Protein AF-A0A419VVJ0-F1 (afdb_monomer_lite)

Foldseek 3Di:
DVVVVVVVVVVVVVVVVVVVPDPVPDADPDHDDDDPDPVCCCVVPVVVVVVVVVVVVVVVVVVVVVD

Structure (mmCIF, N/CA/C/O backbone):
data_AF-A0A419VVJ0-F1
#
_entry.id   AF-A0A419VVJ0-F1
#
loop_
_atom_site.group_PDB
_atom_site.id
_atom_site.type_symbol
_atom_site.label_atom_id
_atom_site.label_alt_id
_atom_site.label_comp_id
_atom_site.label_asym_id
_atom_site.label_entity_id
_atom_site.label_seq_id
_atom_site.pdbx_PDB_ins_code
_atom_site.Cartn_x
_atom_site.Cartn_y
_atom_site.Cartn_z
_atom_site.occupancy
_atom_site.B_iso_or_equiv
_atom_site.auth_seq_id
_atom_site.auth_comp_id
_atom_site.auth_asym_id
_atom_site.auth_atom_id
_atom_site.pdbx_PDB_model_num
ATOM 1 N N . MET A 1 1 ? 14.344 19.685 18.409 1.00 63.75 1 MET A N 1
ATOM 2 C CA . MET A 1 1 ? 13.243 18.761 18.041 1.00 63.75 1 MET A CA 1
ATOM 3 C C . MET A 1 1 ? 12.246 19.354 17.053 1.00 63.75 1 MET A C 1
ATOM 5 O O . MET A 1 1 ? 12.146 18.806 15.970 1.00 63.75 1 MET A O 1
ATOM 9 N N . LYS A 1 2 ? 11.533 20.453 17.357 1.00 74.62 2 LYS A N 1
ATOM 10 C CA . LYS A 1 2 ? 10.529 21.001 16.417 1.00 74.62 2 LYS A CA 1
ATOM 11 C C . LYS A 1 2 ? 11.136 21.482 15.087 1.00 74.62 2 LYS A C 1
ATOM 13 O O . LYS A 1 2 ? 10.596 21.147 14.048 1.00 74.62 2 LYS A O 1
ATOM 18 N N . ARG A 1 3 ? 12.281 22.182 15.119 1.00 84.62 3 ARG A N 1
ATOM 19 C CA . ARG A 1 3 ? 12.979 22.659 13.904 1.00 84.62 3 ARG A CA 1
ATOM 20 C C . ARG A 1 3 ? 13.476 21.504 13.030 1.00 84.62 3 ARG A C 1
ATOM 22 O O . ARG A 1 3 ? 13.116 21.464 11.867 1.00 84.62 3 ARG A O 1
ATOM 29 N N . GLU A 1 4 ? 14.180 20.532 13.611 1.00 87.94 4 GLU A N 1
ATOM 30 C CA . GLU A 1 4 ? 14.634 19.329 12.885 1.00 87.94 4 GLU A CA 1
ATOM 31 C C . GLU A 1 4 ? 13.481 18.548 12.243 1.00 87.94 4 GLU A C 1
ATOM 33 O O . GLU A 1 4 ? 13.578 18.131 11.094 1.00 87.94 4 GLU A O 1
ATOM 38 N N . LEU A 1 5 ? 12.360 18.396 12.957 1.00 90.12 5 LEU A N 1
ATOM 39 C CA . LEU A 1 5 ? 11.172 17.731 12.424 1.00 90.12 5 LEU A CA 1
ATOM 40 C C . LEU A 1 5 ? 10.559 18.517 11.258 1.00 90.12 5 LEU A C 1
ATOM 42 O O . LEU A 1 5 ? 10.210 17.921 10.244 1.00 90.12 5 LEU A O 1
ATOM 46 N N . THR A 1 6 ? 10.446 19.843 11.374 1.00 91.69 6 THR A N 1
ATOM 47 C CA . THR A 1 6 ? 9.953 20.698 10.284 1.00 91.69 6 THR A CA 1
ATOM 48 C C . THR A 1 6 ? 10.867 20.628 9.062 1.00 91.69 6 THR A C 1
ATOM 50 O O . THR A 1 6 ? 10.369 20.489 7.948 1.00 91.69 6 THR A O 1
ATOM 53 N N . THR A 1 7 ? 12.187 20.661 9.257 1.00 92.00 7 THR A N 1
ATOM 54 C CA . THR A 1 7 ? 13.169 20.521 8.174 1.00 92.00 7 THR A CA 1
ATOM 55 C C . THR A 1 7 ? 13.048 19.158 7.497 1.00 92.00 7 THR A C 1
ATOM 57 O O . THR A 1 7 ? 12.987 19.088 6.273 1.00 92.00 7 THR A O 1
ATOM 60 N N . LEU A 1 8 ? 12.927 18.078 8.273 1.00 92.19 8 LEU A N 1
ATOM 61 C CA . LEU A 1 8 ? 12.727 16.731 7.741 1.00 92.19 8 LEU A CA 1
ATOM 62 C C . LEU A 1 8 ? 11.434 16.629 6.919 1.00 92.19 8 LEU A C 1
ATOM 64 O O . LEU A 1 8 ? 11.441 16.052 5.835 1.00 92.19 8 LEU A O 1
ATOM 68 N N . MET A 1 9 ? 10.336 17.219 7.403 1.00 90.56 9 MET A N 1
ATOM 69 C CA . MET A 1 9 ? 9.065 17.240 6.671 1.00 90.56 9 MET A CA 1
ATOM 70 C C . MET A 1 9 ? 9.172 18.040 5.366 1.00 90.56 9 MET A C 1
ATOM 72 O O . MET A 1 9 ? 8.652 17.592 4.349 1.00 90.56 9 MET A O 1
ATOM 76 N N . MET A 1 10 ? 9.880 19.177 5.365 1.00 90.94 10 MET A N 1
ATOM 77 C CA . MET A 1 10 ? 10.131 19.958 4.146 1.00 90.94 10 MET A CA 1
ATOM 78 C C . MET A 1 10 ? 10.961 19.181 3.123 1.00 90.94 10 MET A C 1
ATOM 80 O O . MET A 1 10 ? 10.606 19.158 1.947 1.00 90.94 10 MET A O 1
ATOM 84 N N . VAL A 1 11 ? 12.032 18.513 3.561 1.00 90.69 11 VAL A N 1
ATOM 85 C CA . VAL A 1 11 ? 12.867 17.676 2.684 1.00 90.69 11 VAL A CA 1
ATOM 86 C C . VA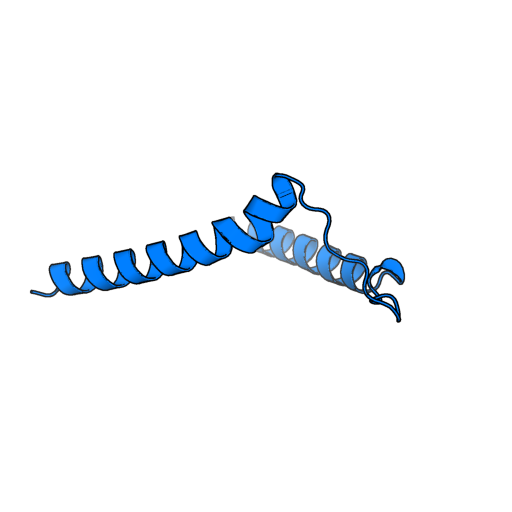L A 1 11 ? 12.042 16.532 2.099 1.00 90.69 11 VAL A C 1
ATOM 88 O O . VAL A 1 11 ? 12.053 16.323 0.887 1.00 90.69 11 VAL A O 1
ATOM 91 N N . PHE A 1 12 ? 11.265 15.841 2.934 1.00 92.56 12 PHE A N 1
ATOM 92 C CA . PHE A 1 12 ? 10.385 14.765 2.489 1.00 92.56 12 PHE A CA 1
ATOM 93 C C . PHE A 1 12 ? 9.365 15.254 1.451 1.00 92.56 12 PHE A C 1
ATOM 95 O O . PHE A 1 12 ? 9.187 14.627 0.409 1.00 92.56 12 PHE A O 1
ATOM 102 N N . GLN A 1 13 ? 8.737 16.407 1.686 1.00 89.50 13 GLN A N 1
ATOM 103 C CA . GLN A 1 13 ? 7.761 16.975 0.761 1.00 89.50 13 GLN A CA 1
ATOM 104 C C . GLN A 1 13 ? 8.394 17.415 -0.568 1.00 89.50 13 GLN A C 1
ATOM 106 O O . GLN A 1 13 ? 7.800 17.197 -1.622 1.00 89.50 13 GLN A O 1
ATOM 111 N N . GLY A 1 14 ? 9.614 17.962 -0.537 1.00 87.31 14 GLY A N 1
ATOM 112 C CA . GLY A 1 14 ? 10.376 18.291 -1.744 1.00 87.31 14 GLY A CA 1
ATOM 113 C C . GLY A 1 14 ? 10.691 17.059 -2.597 1.00 87.31 14 GLY A C 1
ATOM 114 O O . GLY A 1 14 ? 10.534 17.100 -3.817 1.00 87.31 14 GLY A O 1
ATOM 115 N N . MET A 1 15 ? 11.048 15.937 -1.963 1.00 87.88 15 MET A N 1
ATOM 116 C CA . MET A 1 15 ? 11.261 14.671 -2.671 1.00 87.88 15 MET A CA 1
ATOM 117 C C . MET A 1 15 ? 9.975 14.172 -3.334 1.00 87.88 15 MET A C 1
ATOM 119 O O . MET A 1 15 ? 10.005 13.798 -4.500 1.00 87.88 15 MET A O 1
ATOM 123 N N . VAL A 1 16 ? 8.833 14.218 -2.640 1.00 85.88 16 VAL A N 1
ATOM 124 C CA . VAL A 1 16 ? 7.546 13.767 -3.200 1.00 85.88 16 VAL A CA 1
ATOM 125 C C . VAL A 1 16 ? 7.183 14.526 -4.478 1.00 85.88 16 VAL A C 1
ATOM 127 O O . VAL A 1 16 ? 6.770 13.906 -5.455 1.00 85.88 16 VAL A O 1
ATOM 130 N N . VAL A 1 17 ? 7.364 15.850 -4.500 1.00 83.38 17 VAL A N 1
ATOM 131 C CA . VAL A 1 17 ? 7.076 16.666 -5.692 1.00 83.38 17 VAL A CA 1
ATOM 132 C C . VAL A 1 17 ? 8.011 16.308 -6.847 1.00 83.38 17 VAL A C 1
ATOM 134 O O . VAL A 1 17 ? 7.545 16.153 -7.972 1.00 83.38 17 VAL A O 1
ATOM 137 N N . ALA A 1 18 ? 9.305 16.127 -6.571 1.00 81.75 18 ALA A N 1
ATOM 138 C CA . ALA A 1 18 ? 10.282 15.749 -7.588 1.00 81.75 18 ALA A CA 1
ATOM 139 C C . ALA A 1 18 ? 9.979 14.371 -8.206 1.00 81.75 18 ALA A C 1
ATOM 141 O O . ALA A 1 18 ? 10.035 14.227 -9.423 1.00 81.75 18 ALA A O 1
ATOM 142 N N . PHE A 1 19 ? 9.598 13.383 -7.388 1.00 82.06 19 PHE A N 1
ATOM 143 C CA . PHE A 1 19 ? 9.186 12.062 -7.873 1.00 82.06 19 PHE A CA 1
ATOM 144 C C . PHE A 1 19 ? 7.871 12.117 -8.658 1.00 82.06 19 PHE A C 1
ATOM 146 O O . PHE A 1 19 ? 7.761 11.476 -9.690 1.00 82.06 19 PHE A O 1
ATOM 153 N N . ALA A 1 20 ? 6.886 12.911 -8.229 1.00 80.06 20 ALA A N 1
ATOM 154 C CA . ALA A 1 20 ? 5.591 12.994 -8.910 1.00 80.06 20 ALA A CA 1
ATOM 155 C C . ALA A 1 20 ? 5.650 13.655 -10.302 1.00 80.06 20 ALA A C 1
ATOM 157 O O . ALA A 1 20 ? 4.732 13.474 -11.098 1.00 80.06 20 ALA A O 1
ATOM 158 N N . GLN A 1 21 ? 6.696 14.435 -10.592 1.00 80.94 21 GLN A N 1
ATOM 159 C CA . GLN A 1 21 ? 6.880 15.119 -11.877 1.00 80.94 21 GLN A CA 1
ATOM 160 C C . GLN A 1 21 ? 7.704 14.317 -12.896 1.00 80.94 21 GLN A C 1
ATOM 162 O O . GLN A 1 21 ? 7.966 14.822 -13.989 1.00 80.94 21 GLN A O 1
ATOM 167 N N . THR A 1 22 ? 8.124 13.088 -12.582 1.00 80.62 22 THR A N 1
ATOM 168 C CA . THR A 1 22 ? 8.852 12.272 -13.557 1.00 80.62 22 THR A CA 1
ATOM 169 C C . THR A 1 22 ? 7.896 11.780 -14.663 1.00 80.62 22 THR A C 1
ATOM 171 O O . THR A 1 22 ? 6.763 11.378 -14.379 1.00 80.62 22 THR A O 1
ATOM 174 N N . PRO A 1 23 ? 8.317 11.780 -15.946 1.00 72.94 23 PRO A N 1
ATOM 175 C CA . PRO A 1 23 ? 7.480 11.315 -17.062 1.00 72.94 23 PRO A CA 1
ATOM 176 C C . PRO A 1 23 ? 7.109 9.825 -16.982 1.00 72.94 23 PRO A C 1
ATOM 178 O O . PRO A 1 23 ? 6.211 9.374 -17.685 1.00 72.94 23 PRO A O 1
ATOM 181 N N . GLU A 1 24 ? 7.801 9.062 -16.134 1.00 72.44 24 GLU A N 1
ATOM 182 C CA . GLU A 1 24 ? 7.652 7.613 -15.967 1.00 72.44 24 GLU A CA 1
ATOM 183 C C . GLU A 1 24 ? 6.338 7.205 -15.289 1.00 72.44 24 GLU A C 1
ATOM 185 O O . GLU A 1 24 ? 5.939 6.046 -15.361 1.00 72.44 24 GLU A O 1
ATOM 190 N N . HIS A 1 25 ? 5.649 8.137 -14.628 1.00 71.81 25 HIS A N 1
ATOM 191 C CA . HIS A 1 25 ? 4.416 7.842 -13.895 1.00 71.81 25 HIS A CA 1
ATOM 192 C C . HIS A 1 25 ? 3.134 8.077 -14.701 1.00 71.81 25 HIS A C 1
ATOM 194 O O . HIS A 1 25 ? 2.038 7.925 -14.155 1.00 71.81 25 HIS A O 1
ATOM 200 N N . TYR A 1 26 ? 3.236 8.417 -15.991 1.00 77.12 26 TYR A N 1
ATOM 201 C CA . TYR A 1 26 ? 2.062 8.408 -16.858 1.00 77.12 26 TYR A CA 1
ATOM 202 C C . TYR A 1 26 ? 1.603 6.965 -17.086 1.00 77.12 26 TYR A C 1
ATOM 204 O O . TYR A 1 26 ? 2.408 6.125 -17.495 1.00 77.12 26 TYR A O 1
ATOM 212 N N . PRO A 1 27 ? 0.320 6.648 -16.835 1.00 75.44 27 PRO A N 1
ATOM 213 C CA . PRO A 1 27 ? -0.180 5.314 -17.096 1.00 75.44 27 PRO A CA 1
ATOM 214 C C . PRO A 1 27 ? -0.070 5.023 -18.597 1.00 75.44 27 PRO A C 1
ATOM 216 O O . PRO A 1 27 ? -0.381 5.898 -19.415 1.00 75.44 27 PRO A O 1
ATOM 219 N N . PRO A 1 28 ? 0.353 3.810 -18.982 1.00 82.75 28 PRO A N 1
ATOM 220 C CA . PRO A 1 28 ? 0.357 3.432 -20.382 1.00 82.75 28 PRO A CA 1
ATOM 221 C C . PRO A 1 28 ? -1.080 3.470 -20.932 1.00 82.75 28 PRO A C 1
ATOM 223 O O . PRO A 1 28 ? -2.033 3.182 -20.201 1.00 82.75 28 PRO A O 1
ATOM 226 N N . PRO A 1 29 ? -1.263 3.794 -22.225 1.00 83.38 29 PRO A N 1
ATOM 227 C CA . PRO A 1 29 ? -2.588 3.845 -22.847 1.00 83.38 29 PRO A CA 1
ATOM 228 C C . PRO A 1 29 ? -3.300 2.485 -22.827 1.00 83.38 29 PRO A C 1
ATOM 230 O O . PRO A 1 29 ? -4.528 2.430 -22.871 1.00 83.38 29 PRO A O 1
ATOM 233 N N 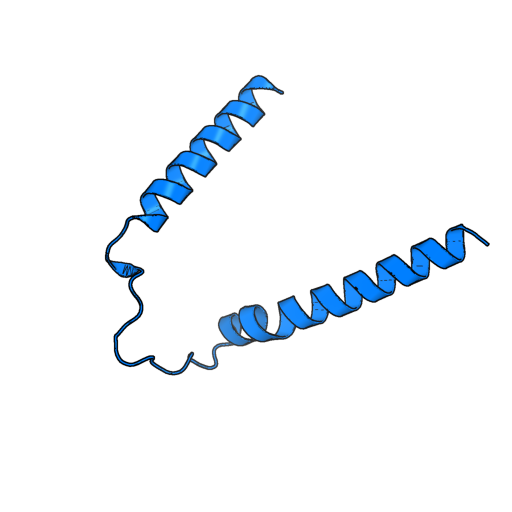. VAL A 1 30 ? -2.535 1.394 -22.733 1.00 88.75 30 VAL A N 1
ATOM 234 C CA . VAL A 1 30 ? -3.035 0.040 -22.498 1.00 88.75 30 VAL A CA 1
ATOM 235 C C . VAL A 1 30 ? -2.495 -0.427 -21.143 1.00 88.75 30 VAL A C 1
ATOM 237 O O . VAL A 1 30 ? -1.281 -0.575 -21.008 1.00 88.75 30 VAL A O 1
ATOM 240 N N . PRO A 1 31 ? -3.350 -0.635 -20.129 1.00 85.12 31 PRO A N 1
ATOM 241 C CA . PRO A 1 31 ? -2.899 -1.091 -18.824 1.00 85.12 31 PRO A CA 1
ATOM 242 C C . PRO A 1 31 ? -2.444 -2.550 -18.895 1.00 85.12 31 PRO A C 1
ATOM 244 O O . PRO A 1 31 ? -3.185 -3.427 -19.343 1.00 85.12 31 PRO A O 1
ATOM 247 N N . GLU A 1 32 ? -1.237 -2.813 -18.408 1.00 87.25 32 GLU A N 1
ATOM 248 C CA . GLU A 1 32 ? -0.745 -4.174 -18.218 1.00 87.25 32 GLU A CA 1
ATOM 249 C C . GLU A 1 32 ? -1.289 -4.766 -16.906 1.00 87.25 32 GLU A C 1
ATOM 251 O O . GLU A 1 32 ? -1.448 -4.048 -15.911 1.00 87.25 32 GLU A O 1
ATOM 256 N N . PRO A 1 33 ? -1.596 -6.075 -16.866 1.00 88.06 33 PRO A N 1
ATOM 257 C CA . PRO A 1 33 ? -2.034 -6.727 -15.642 1.00 88.06 33 PRO A CA 1
ATOM 258 C C . PRO A 1 33 ? -0.923 -6.722 -14.585 1.00 88.06 33 PRO A C 1
ATOM 260 O O . PRO A 1 33 ? 0.242 -6.995 -14.869 1.00 88.06 33 PRO A O 1
ATOM 263 N N . VAL A 1 34 ? -1.298 -6.463 -13.330 1.00 89.88 34 VAL A N 1
ATOM 264 C CA . VAL A 1 34 ? -0.359 -6.485 -12.201 1.00 89.88 34 VAL A CA 1
ATOM 265 C C . VAL A 1 34 ? 0.178 -7.904 -12.006 1.00 89.88 34 VAL A C 1
ATOM 267 O O . VAL A 1 34 ? -0.590 -8.847 -11.809 1.00 89.88 34 VAL A O 1
ATOM 270 N N . ALA A 1 35 ? 1.505 -8.054 -12.013 1.00 92.81 35 ALA A N 1
ATOM 271 C CA . ALA A 1 35 ? 2.145 -9.345 -11.791 1.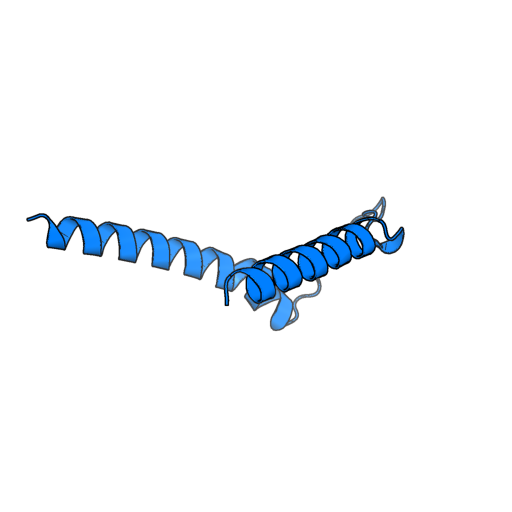00 92.81 35 ALA A CA 1
ATOM 272 C C . ALA A 1 35 ? 1.776 -9.913 -10.402 1.00 92.81 35 ALA A C 1
ATOM 274 O O . ALA A 1 35 ? 1.872 -9.181 -9.409 1.00 92.81 35 ALA A O 1
ATOM 275 N N . PRO A 1 36 ? 1.414 -11.205 -10.282 1.00 93.44 36 PRO A N 1
ATOM 276 C CA . PRO A 1 36 ? 1.013 -11.826 -9.018 1.00 93.44 36 PRO A CA 1
ATOM 277 C C . PRO A 1 36 ? 2.229 -12.176 -8.141 1.00 93.44 36 PRO A C 1
ATOM 279 O O . PRO A 1 36 ? 2.450 -13.324 -7.764 1.00 93.44 36 PRO A O 1
ATOM 282 N N . THR A 1 37 ? 3.057 -11.183 -7.827 1.00 97.31 37 THR A N 1
ATOM 283 C CA . THR A 1 37 ? 4.184 -11.335 -6.903 1.00 97.31 37 THR A CA 1
ATOM 284 C C . THR A 1 37 ? 3.695 -11.284 -5.458 1.00 97.31 37 THR A C 1
ATOM 286 O O . THR A 1 37 ? 2.691 -10.638 -5.151 1.00 97.31 37 THR A O 1
ATOM 289 N N . LEU A 1 38 ? 4.433 -11.913 -4.536 1.00 96.94 38 LEU A N 1
ATOM 290 C CA . LEU A 1 38 ? 4.119 -11.854 -3.103 1.00 96.94 38 LEU A CA 1
ATOM 291 C C . LEU A 1 38 ? 3.995 -10.404 -2.603 1.00 96.94 38 LEU A C 1
ATOM 293 O O . LEU A 1 38 ? 3.084 -10.091 -1.842 1.00 96.94 38 LEU A O 1
ATOM 297 N N . PHE A 1 39 ? 4.874 -9.515 -3.074 1.00 96.81 39 PHE A N 1
ATOM 298 C CA . PHE A 1 39 ? 4.831 -8.091 -2.745 1.00 96.81 39 PHE A CA 1
ATOM 299 C C . PHE A 1 39 ? 3.514 -7.436 -3.187 1.00 96.81 39 PHE A C 1
ATOM 301 O O . PHE A 1 39 ? 2.850 -6.800 -2.371 1.00 96.81 39 PHE A O 1
ATOM 308 N N . ASN A 1 40 ? 3.092 -7.649 -4.438 1.00 96.00 40 ASN A N 1
ATOM 309 C CA . ASN A 1 40 ? 1.850 -7.081 -4.969 1.00 96.00 40 ASN A CA 1
ATOM 310 C C . ASN A 1 40 ? 0.614 -7.642 -4.259 1.00 96.00 40 ASN A C 1
ATOM 312 O O . ASN A 1 40 ? -0.316 -6.897 -3.964 1.00 96.00 40 ASN A O 1
ATOM 316 N N . ILE A 1 41 ? 0.614 -8.932 -3.914 1.00 96.81 41 ILE A N 1
ATO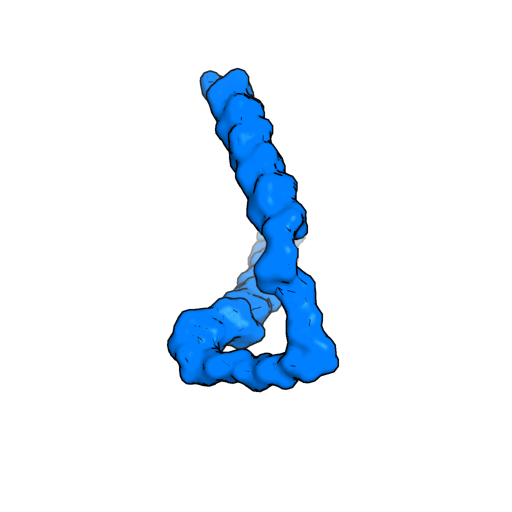M 317 C CA . ILE A 1 41 ? -0.464 -9.538 -3.122 1.00 96.81 41 ILE A CA 1
ATOM 318 C C . ILE A 1 41 ? -0.553 -8.861 -1.751 1.00 96.81 41 ILE A C 1
ATOM 320 O O . ILE A 1 41 ? -1.636 -8.474 -1.312 1.00 96.81 41 ILE A O 1
ATOM 324 N N . ILE A 1 42 ? 0.578 -8.672 -1.070 1.00 97.56 42 ILE A N 1
ATOM 325 C CA . ILE A 1 42 ? 0.590 -8.007 0.235 1.00 97.56 42 ILE A CA 1
ATOM 326 C C . ILE A 1 42 ? 0.083 -6.564 0.110 1.00 97.56 42 ILE A C 1
ATOM 328 O O . ILE A 1 42 ? -0.796 -6.154 0.871 1.00 97.56 42 ILE A O 1
ATOM 332 N N . LEU A 1 43 ? 0.603 -5.816 -0.863 1.00 96.81 43 LEU A N 1
ATOM 333 C CA . LEU A 1 43 ? 0.308 -4.400 -1.050 1.00 96.81 43 LEU A CA 1
ATOM 334 C C . LEU A 1 43 ? -1.153 -4.148 -1.441 1.00 96.81 43 LEU A C 1
ATOM 336 O O . LEU A 1 43 ? -1.811 -3.302 -0.838 1.00 96.81 43 LEU A O 1
ATOM 340 N N . TYR A 1 44 ? -1.664 -4.886 -2.428 1.00 95.81 44 TYR A N 1
ATOM 341 C CA . TYR A 1 44 ? -2.978 -4.629 -3.018 1.00 95.81 44 TYR A CA 1
ATOM 342 C C . TYR A 1 44 ? -4.122 -5.418 -2.374 1.00 95.81 44 TYR A C 1
ATOM 344 O O . TYR A 1 44 ? -5.274 -5.022 -2.532 1.00 95.81 44 TYR A O 1
ATOM 352 N N . LEU A 1 45 ? -3.843 -6.499 -1.635 1.00 95.69 45 LEU A N 1
ATOM 353 C CA . LEU A 1 45 ? -4.880 -7.326 -1.004 1.00 95.69 45 LEU A CA 1
ATOM 354 C C . LEU A 1 45 ? -4.774 -7.336 0.524 1.00 95.69 45 LEU A C 1
ATOM 356 O O . LEU A 1 45 ? -5.729 -6.979 1.216 1.00 95.69 45 LEU A O 1
ATOM 360 N N . VAL A 1 46 ? -3.619 -7.728 1.069 1.00 97.69 46 VAL A N 1
ATOM 361 C CA . VAL A 1 46 ? -3.474 -7.967 2.516 1.00 97.69 46 VAL A CA 1
ATOM 362 C C . VAL A 1 46 ? -3.579 -6.669 3.314 1.00 97.69 46 VAL A C 1
ATOM 364 O O . VAL A 1 46 ? -4.330 -6.617 4.288 1.00 97.69 46 VAL A O 1
ATOM 367 N N . ILE A 1 47 ? -2.868 -5.615 2.903 1.00 97.56 47 ILE A N 1
ATOM 368 C CA . ILE A 1 47 ? -2.870 -4.327 3.611 1.00 97.56 47 ILE A CA 1
ATOM 369 C C . ILE A 1 47 ? -4.283 -3.711 3.671 1.00 97.56 47 ILE A C 1
ATOM 371 O O . ILE A 1 47 ? -4.724 -3.394 4.780 1.00 97.56 47 ILE A O 1
ATOM 375 N N . PRO A 1 48 ? -5.042 -3.582 2.561 1.00 97.88 48 PRO A N 1
ATOM 376 C CA . PRO A 1 48 ? -6.409 -3.059 2.609 1.00 97.88 48 PRO A CA 1
ATOM 377 C C . PRO A 1 48 ? -7.330 -3.845 3.547 1.00 97.88 48 PRO A C 1
ATOM 379 O O . PRO A 1 48 ? -8.044 -3.250 4.357 1.00 97.88 48 PRO A O 1
ATOM 382 N N . ILE A 1 49 ? -7.280 -5.179 3.497 1.00 98.31 49 ILE A N 1
ATOM 383 C CA . ILE A 1 49 ? -8.098 -6.037 4.364 1.00 98.31 49 ILE A CA 1
ATOM 384 C C . ILE A 1 49 ? -7.702 -5.848 5.832 1.00 98.31 49 ILE A C 1
ATOM 386 O O . ILE A 1 49 ? -8.566 -5.651 6.691 1.00 98.31 49 ILE A O 1
ATOM 390 N N . ALA A 1 50 ? -6.401 -5.850 6.128 1.00 97.94 50 ALA A N 1
ATOM 391 C CA . ALA A 1 50 ? -5.889 -5.648 7.477 1.00 97.94 50 ALA A CA 1
ATOM 392 C C . ALA A 1 50 ? -6.308 -4.286 8.051 1.00 97.94 50 ALA A C 1
ATOM 394 O O . ALA A 1 50 ? -6.714 -4.216 9.212 1.00 97.94 50 ALA A O 1
ATOM 395 N N . LEU A 1 51 ? -6.287 -3.219 7.244 1.00 97.75 51 LEU A N 1
ATOM 396 C CA . LEU A 1 51 ? -6.739 -1.885 7.650 1.00 97.75 51 LEU A CA 1
ATOM 397 C C . LEU A 1 51 ? -8.226 -1.868 8.018 1.00 97.75 51 LEU A C 1
ATOM 399 O O . LEU A 1 51 ? -8.600 -1.286 9.039 1.00 97.75 51 LEU A O 1
ATOM 403 N N . VAL A 1 52 ? -9.075 -2.534 7.231 1.00 97.88 52 VAL A N 1
ATOM 404 C CA . VAL A 1 52 ? -10.514 -2.635 7.517 1.00 97.88 52 VAL A CA 1
ATOM 405 C C . VAL A 1 52 ? -10.756 -3.412 8.812 1.00 97.88 52 VAL A C 1
ATOM 407 O O . VAL A 1 52 ? -11.492 -2.942 9.684 1.00 97.88 52 VAL A O 1
ATOM 410 N N . ILE A 1 53 ? -10.101 -4.565 8.982 1.00 98.06 53 ILE A N 1
ATOM 411 C CA . ILE A 1 53 ? -10.200 -5.376 10.204 1.00 98.06 53 ILE A CA 1
ATOM 412 C C . ILE A 1 53 ? -9.745 -4.564 11.418 1.00 98.06 53 ILE A C 1
ATOM 414 O O . ILE A 1 53 ? -10.453 -4.504 12.42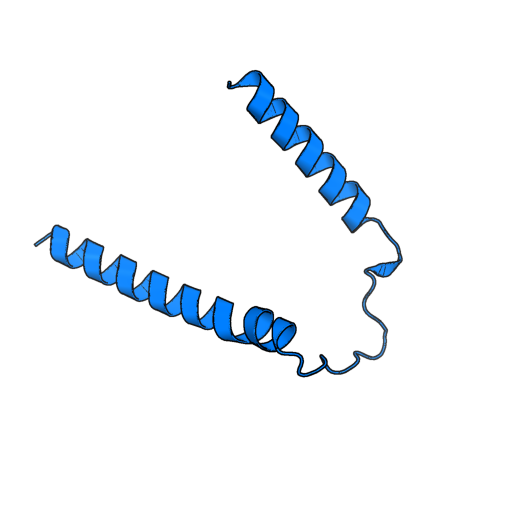7 1.00 98.06 53 ILE A O 1
ATOM 418 N N . PHE A 1 54 ? -8.598 -3.895 11.309 1.00 97.75 54 PHE A N 1
ATOM 419 C CA . PHE A 1 54 ? -8.060 -3.048 12.364 1.00 97.75 54 PHE A CA 1
ATOM 420 C C . PHE A 1 54 ? -9.026 -1.916 12.727 1.00 97.75 54 PHE A C 1
ATOM 422 O O . PHE A 1 54 ? -9.295 -1.694 13.909 1.00 97.75 54 PHE A O 1
ATOM 429 N N . LEU A 1 55 ? -9.605 -1.232 11.736 1.00 96.94 55 LEU A N 1
ATOM 430 C CA . LEU A 1 55 ? -10.570 -0.157 11.958 1.00 96.94 55 LEU A CA 1
ATOM 431 C C . LEU A 1 55 ? -11.810 -0.658 12.709 1.00 96.94 55 LEU A C 1
ATOM 433 O O . LEU A 1 55 ? -12.275 -0.005 13.649 1.00 96.94 55 LEU A O 1
ATOM 437 N N . ILE A 1 56 ? -12.343 -1.817 12.318 1.00 97.38 56 ILE A N 1
ATOM 438 C CA . ILE A 1 56 ? -13.498 -2.433 12.978 1.00 97.38 56 ILE A CA 1
ATOM 439 C C . ILE A 1 56 ? -13.144 -2.820 14.416 1.00 97.38 56 ILE A C 1
ATOM 441 O O . ILE A 1 56 ? -13.877 -2.461 15.342 1.00 97.38 56 ILE A O 1
ATOM 445 N N . TYR A 1 57 ? -12.015 -3.503 14.620 1.00 96.88 57 TYR A N 1
ATOM 446 C CA . TYR A 1 57 ? -11.524 -3.890 15.942 1.00 96.88 57 TYR A CA 1
ATOM 447 C C . TYR A 1 57 ? -11.361 -2.671 16.857 1.00 96.88 57 TYR A C 1
ATOM 449 O O . TYR A 1 57 ? -11.878 -2.640 17.976 1.00 96.88 57 TYR A O 1
ATOM 457 N N . TYR A 1 58 ? -10.713 -1.622 16.354 1.00 96.00 58 TYR A N 1
ATOM 458 C CA . TYR A 1 58 ? -10.498 -0.378 17.078 1.00 96.00 58 TYR A CA 1
ATOM 459 C C . TYR A 1 58 ? -11.814 0.303 17.472 1.00 96.00 58 TYR A C 1
ATOM 461 O O . TYR A 1 58 ? -11.978 0.741 18.615 1.00 96.00 58 TYR A O 1
ATOM 469 N N . ARG A 1 59 ? -12.780 0.363 16.545 1.00 94.44 59 ARG A N 1
ATOM 470 C CA . ARG A 1 59 ? -14.113 0.921 16.807 1.00 94.44 59 ARG A CA 1
ATOM 471 C C . ARG A 1 59 ? -14.870 0.127 17.869 1.00 94.44 59 ARG A C 1
ATOM 473 O O . ARG A 1 59 ? -15.504 0.747 18.719 1.00 94.44 59 ARG A O 1
ATOM 480 N N . ARG A 1 60 ? -14.790 -1.208 17.848 1.00 93.25 60 ARG A N 1
ATOM 481 C CA . ARG A 1 60 ? -15.416 -2.081 18.858 1.00 93.25 60 ARG A CA 1
ATOM 482 C C 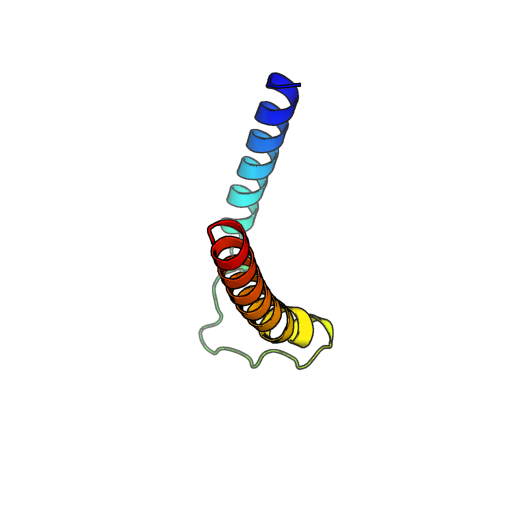. ARG A 1 60 ? -14.802 -1.862 20.239 1.00 93.25 60 ARG A C 1
ATOM 484 O O . ARG A 1 60 ? -15.511 -1.453 21.150 1.00 93.25 60 ARG A O 1
ATOM 491 N N . LYS A 1 61 ? -13.473 -1.940 20.351 1.00 91.50 61 LYS A N 1
ATOM 492 C CA . LYS A 1 61 ? -12.745 -1.721 21.612 1.00 91.50 61 LYS A CA 1
ATOM 493 C C . LYS A 1 61 ? -13.043 -0.364 22.261 1.00 91.50 61 LYS A C 1
ATOM 495 O O . LYS A 1 61 ? -13.062 -0.245 23.483 1.00 91.50 61 LYS A O 1
ATOM 500 N N . ARG A 1 62 ? -13.269 0.686 21.463 1.00 87.56 62 ARG A N 1
ATOM 501 C CA . ARG A 1 62 ? -13.655 2.013 21.977 1.00 87.56 62 ARG A CA 1
ATOM 502 C C . ARG A 1 62 ? -15.091 2.084 22.498 1.00 87.56 62 ARG A C 1
ATOM 504 O O . ARG A 1 62 ? -15.350 2.925 23.354 1.00 87.56 62 ARG A O 1
ATOM 511 N N . ARG A 1 63 ? -16.011 1.260 21.990 1.00 83.25 63 ARG A N 1
ATOM 512 C CA . ARG A 1 63 ? -17.385 1.167 22.513 1.00 83.25 63 ARG A CA 1
ATOM 513 C C . ARG A 1 63 ? -17.403 0.443 23.856 1.00 83.25 63 ARG A C 1
ATOM 515 O O . ARG A 1 63 ? -18.060 0.921 24.769 1.00 83.25 63 ARG A O 1
ATOM 522 N N . ASP A 1 64 ? -16.604 -0.612 23.991 1.00 73.56 64 ASP A N 1
ATOM 523 C CA . ASP A 1 64 ? -16.517 -1.399 25.229 1.00 73.56 64 ASP A CA 1
ATOM 524 C C . ASP A 1 64 ? -15.883 -0.615 26.388 1.00 73.56 64 ASP A C 1
ATOM 526 O O . ASP A 1 64 ? -16.190 -0.873 27.538 1.00 73.56 64 ASP A O 1
ATOM 530 N N . ARG A 1 65 ? -15.038 0.386 26.100 1.00 69.75 65 ARG A N 1
ATOM 531 C CA . ARG A 1 65 ? -14.471 1.298 27.116 1.00 69.75 65 ARG A CA 1
ATOM 532 C C . ARG A 1 65 ? -15.417 2.415 27.577 1.00 69.75 65 ARG A C 1
ATOM 534 O O . ARG A 1 65 ? -15.041 3.178 28.459 1.00 69.75 65 ARG A O 1
ATOM 541 N N . LYS A 1 66 ? -16.563 2.600 26.913 1.00 58.16 66 LYS A N 1
ATOM 542 C CA . LYS A 1 66 ? -17.548 3.652 27.233 1.00 58.16 66 LYS A CA 1
ATOM 543 C C . LYS A 1 66 ? -18.797 3.118 27.946 1.00 58.16 66 LYS A C 1
ATOM 545 O O . LYS A 1 66 ? -19.634 3.929 28.331 1.00 58.16 66 LYS A O 1
ATOM 550 N N . LYS A 1 67 ? -18.941 1.797 28.055 1.00 49.59 67 LYS A N 1
ATOM 551 C CA . LYS A 1 67 ? -19.891 1.132 28.954 1.00 49.59 67 LYS A CA 1
ATOM 552 C C . LYS A 1 67 ? -19.180 0.800 30.256 1.00 49.59 67 LYS A C 1
ATOM 554 O O . LYS A 1 67 ? -19.888 0.782 31.279 1.00 49.59 67 LYS A O 1
#

Radius of gyration: 19.48 Å; chains: 1; bounding box: 34×34×52 Å

Sequence (67 aa):
MKRELTTLMMVFQGMVVAFAQTPEHYPPPVPEPVAPTLFNIILYLVIPIALVIFLIYYRRKRRDRKK

Secondary structure (DSSP, 8-state):
-HHHHHHHHHHHHHHHHHHHT-GGGSPPSSPPPPP--HHHHIIIIIHHHHHHHHHHHHHHHHHHT--

pLDDT: mean 87.78, std 10.32, range [49.59, 98.31]

Organism: NCBI:txid1261403